Protein AF-A0A1X1ZCM0-F1 (afdb_monomer_lite)

InterPro domains:
  IPR006448 Putative phage terminase, small subunit, P27 family [PF05119] (3-91)
  IPR006448 Putative phage terminase, small subunit, P27 family [TIGR01558] (2-99)

Sequence (111 aa):
MQLDLVKAQDRATLAAYCEVWSRLVAANREIRKNGLVVRNTSVKKDGTESVWFTKNPAVAIVEQAETRLRQYANDFGLTPAGERNVSRRDDDRDPDEANPFAGPAADEDSG

Radius of gyration: 25.99 Å; chains: 1; bounding box: 54×29×93 Å

pLDDT: mean 79.34, std 18.51, range [34.47, 98.06]

Organism: NCBI:txid153971

Structure (mmCIF, N/CA/C/O backbone):
data_AF-A0A1X1ZCM0-F1
#
_entry.id   AF-A0A1X1ZCM0-F1
#
loop_
_atom_site.group_PDB
_atom_site.id
_atom_site.type_symbol
_atom_site.label_atom_id
_atom_site.label_alt_id
_atom_site.label_comp_id
_atom_site.label_asym_id
_atom_site.label_entity_id
_atom_site.label_seq_id
_atom_site.pdbx_PDB_ins_code
_atom_site.Cartn_x
_atom_site.Cartn_y
_atom_site.Cartn_z
_atom_site.occupancy
_atom_site.B_iso_or_equiv
_atom_site.auth_seq_id
_atom_site.auth_comp_id
_atom_site.auth_asym_id
_atom_site.auth_atom_id
_atom_site.pdbx_PDB_model_num
ATOM 1 N N . MET A 1 1 ? 19.168 -19.789 -19.773 1.00 34.47 1 MET A N 1
ATOM 2 C CA . MET A 1 1 ? 18.467 -18.685 -20.460 1.00 34.47 1 MET A CA 1
ATOM 3 C C . MET A 1 1 ? 18.210 -17.599 -19.430 1.00 34.47 1 MET A C 1
ATOM 5 O O . MET A 1 1 ? 17.197 -17.627 -18.745 1.00 34.47 1 MET A O 1
ATOM 9 N N . GLN A 1 2 ? 19.197 -16.733 -19.215 1.00 36.84 2 GLN A N 1
ATOM 10 C CA . GLN A 1 2 ? 19.107 -15.647 -18.248 1.00 36.84 2 GLN A CA 1
ATOM 11 C C . GLN A 1 2 ? 18.840 -14.375 -19.046 1.00 36.84 2 GLN A C 1
ATOM 13 O O . GLN A 1 2 ? 19.638 -14.014 -19.904 1.00 36.84 2 GLN A O 1
ATOM 18 N N . LEU A 1 3 ? 17.681 -13.747 -18.835 1.00 43.97 3 LEU A N 1
ATOM 19 C CA . LEU A 1 3 ? 17.449 -12.396 -19.337 1.00 43.97 3 LEU A CA 1
ATOM 20 C C . LEU A 1 3 ? 18.399 -11.456 -18.582 1.00 43.97 3 LEU A C 1
ATOM 22 O O . LEU A 1 3 ? 18.063 -10.962 -17.506 1.00 43.97 3 LEU A O 1
ATOM 26 N N . ASP A 1 4 ? 19.584 -11.228 -19.139 1.00 45.88 4 ASP A N 1
ATOM 27 C CA . ASP A 1 4 ? 20.539 -10.208 -18.682 1.00 45.88 4 ASP A CA 1
ATOM 28 C C . ASP A 1 4 ? 20.182 -8.801 -19.208 1.00 45.88 4 ASP A C 1
ATOM 30 O O . ASP A 1 4 ? 20.988 -7.881 -19.148 1.00 45.88 4 ASP A O 1
ATOM 34 N N . LEU A 1 5 ? 18.944 -8.598 -19.679 1.00 51.22 5 LEU A N 1
ATOM 35 C CA . LEU A 1 5 ? 18.435 -7.277 -20.071 1.00 51.22 5 LEU A CA 1
ATOM 36 C C . LEU A 1 5 ? 18.039 -6.412 -18.862 1.00 51.22 5 LEU A C 1
ATOM 38 O O . LEU A 1 5 ? 17.943 -5.193 -18.953 1.00 51.22 5 LEU A O 1
ATOM 42 N N . VAL A 1 6 ? 17.819 -7.044 -17.711 1.00 54.31 6 VAL A N 1
ATOM 43 C CA . VAL A 1 6 ? 17.476 -6.363 -16.465 1.00 54.31 6 VAL A CA 1
ATOM 44 C C . VAL A 1 6 ? 18.796 -6.052 -15.767 1.00 54.31 6 VAL A C 1
ATOM 46 O O . VAL A 1 6 ? 19.400 -6.958 -15.180 1.00 54.31 6 VAL A O 1
ATOM 49 N N . LYS A 1 7 ? 19.265 -4.795 -15.832 1.00 59.62 7 LYS A N 1
ATOM 50 C CA . LYS A 1 7 ? 20.421 -4.346 -15.032 1.00 59.62 7 LYS A CA 1
ATOM 51 C C . LYS A 1 7 ? 20.180 -4.789 -13.585 1.00 59.62 7 LYS A C 1
ATOM 53 O O . LYS A 1 7 ? 19.038 -4.801 -13.134 1.00 59.62 7 LYS A O 1
ATOM 58 N N . ALA A 1 8 ? 21.217 -5.167 -12.832 1.00 58.41 8 ALA A N 1
ATOM 59 C CA . ALA A 1 8 ? 21.049 -5.678 -11.457 1.00 58.41 8 ALA A CA 1
ATOM 60 C C . ALA A 1 8 ? 20.150 -4.772 -10.581 1.00 58.41 8 ALA A C 1
ATOM 62 O O . ALA A 1 8 ? 19.411 -5.248 -9.719 1.00 58.41 8 ALA A O 1
ATOM 63 N N . GLN A 1 9 ? 20.161 -3.472 -10.880 1.00 58.62 9 GLN A N 1
ATOM 64 C CA . GLN A 1 9 ? 19.333 -2.438 -10.274 1.00 58.62 9 GLN A CA 1
ATOM 65 C C . GLN A 1 9 ? 17.822 -2.599 -10.547 1.00 58.62 9 GLN A C 1
ATOM 67 O O . GLN A 1 9 ? 17.020 -2.409 -9.637 1.00 58.62 9 GLN A O 1
ATOM 72 N N . ASP A 1 10 ? 17.419 -3.045 -11.737 1.00 71.81 10 ASP A N 1
ATOM 73 C CA . ASP A 1 10 ? 16.010 -3.230 -12.110 1.00 71.81 10 ASP A CA 1
ATOM 74 C C . ASP A 1 10 ? 15.379 -4.450 -11.409 1.00 71.81 10 ASP A C 1
ATOM 76 O O . ASP A 1 10 ? 14.190 -4.442 -11.086 1.00 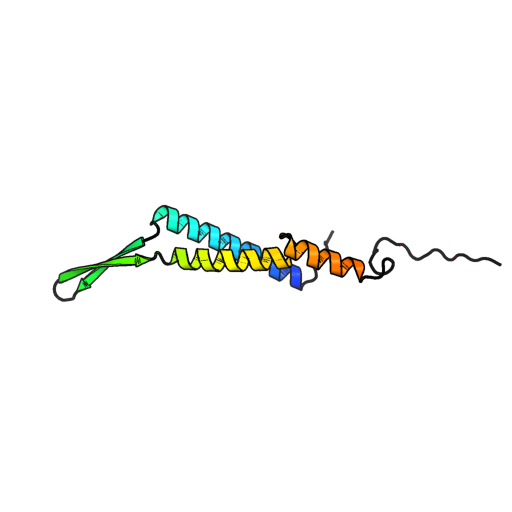71.81 10 ASP A O 1
ATOM 80 N N . ARG A 1 11 ? 16.176 -5.480 -11.071 1.00 79.94 11 ARG A N 1
ATOM 81 C CA . ARG A 1 11 ? 15.697 -6.649 -10.302 1.00 79.94 11 ARG A CA 1
ATOM 82 C C . ARG A 1 11 ? 15.296 -6.265 -8.879 1.00 79.94 11 ARG A C 1
ATOM 84 O O . ARG A 1 11 ? 14.272 -6.734 -8.382 1.00 79.94 11 ARG A O 1
ATOM 91 N N . ALA A 1 12 ? 16.089 -5.410 -8.233 1.00 85.12 12 ALA A N 1
ATOM 92 C CA . ALA A 1 12 ? 15.801 -4.919 -6.888 1.00 85.12 12 ALA A CA 1
ATOM 93 C C . ALA A 1 12 ? 14.541 -4.040 -6.871 1.00 85.12 12 ALA A C 1
ATOM 95 O O . ALA A 1 12 ? 13.683 -4.211 -6.004 1.00 85.12 12 ALA A O 1
ATOM 96 N N . THR A 1 13 ? 14.389 -3.158 -7.864 1.00 86.81 13 THR A N 1
ATOM 97 C CA . THR A 1 13 ? 13.194 -2.315 -8.017 1.00 86.81 13 THR A CA 1
ATOM 98 C C . THR A 1 13 ? 11.941 -3.155 -8.266 1.00 86.81 13 THR A C 1
ATOM 100 O O . THR A 1 13 ? 10.906 -2.906 -7.650 1.00 86.81 13 THR A O 1
ATOM 103 N N . LEU A 1 14 ? 12.029 -4.200 -9.098 1.00 87.31 14 LEU A N 1
ATOM 104 C CA . LEU A 1 14 ? 10.905 -5.106 -9.349 1.00 87.31 14 LEU A CA 1
ATOM 105 C C . LEU A 1 14 ? 10.498 -5.873 -8.084 1.00 87.31 14 LEU A C 1
ATOM 107 O O . LEU A 1 14 ? 9.313 -5.964 -7.765 1.00 87.31 14 LEU A O 1
ATOM 111 N N . ALA A 1 15 ? 11.472 -6.390 -7.333 1.00 91.62 15 ALA A N 1
ATOM 112 C CA . ALA A 1 15 ? 11.202 -7.057 -6.063 1.00 91.62 15 ALA A CA 1
ATOM 113 C C . ALA A 1 15 ? 10.527 -6.105 -5.059 1.00 91.62 15 ALA A C 1
ATOM 115 O O . ALA A 1 15 ? 9.545 -6.478 -4.414 1.00 91.62 15 ALA A O 1
ATOM 116 N N . ALA A 1 16 ? 11.000 -4.858 -4.976 1.00 92.38 16 ALA A N 1
ATOM 117 C CA . ALA A 1 16 ? 10.395 -3.833 -4.133 1.00 92.38 16 ALA A CA 1
ATOM 118 C C . ALA A 1 16 ? 8.953 -3.510 -4.557 1.00 92.38 16 ALA A C 1
ATOM 120 O O . ALA A 1 16 ? 8.076 -3.421 -3.699 1.00 92.38 16 ALA A O 1
ATOM 121 N N . TYR A 1 17 ? 8.676 -3.396 -5.859 1.00 93.25 17 TYR A N 1
ATOM 122 C CA . TYR A 1 17 ? 7.318 -3.206 -6.377 1.00 93.25 17 TYR A CA 1
ATOM 123 C C . TYR A 1 17 ? 6.372 -4.329 -5.928 1.00 93.25 17 TYR A C 1
ATOM 125 O O . TYR A 1 17 ? 5.300 -4.053 -5.383 1.00 93.25 17 TYR A O 1
ATOM 133 N N . CYS A 1 18 ? 6.790 -5.589 -6.088 1.00 95.19 18 CYS A N 1
ATOM 134 C CA . CYS A 1 18 ? 6.008 -6.754 -5.667 1.00 95.19 18 CYS A CA 1
ATOM 135 C C . CYS A 1 18 ? 5.724 -6.747 -4.157 1.00 95.19 18 CYS A C 1
ATOM 137 O O . CYS A 1 18 ? 4.607 -7.046 -3.730 1.00 95.19 18 CYS A O 1
ATOM 139 N N . GLU A 1 19 ? 6.708 -6.359 -3.346 1.00 96.31 19 GLU A N 1
ATOM 140 C CA . GLU A 1 19 ? 6.556 -6.232 -1.895 1.00 96.31 19 GLU A CA 1
ATOM 141 C C . GLU A 1 19 ? 5.562 -5.119 -1.514 1.00 96.31 19 GLU A C 1
ATOM 143 O O . GLU A 1 19 ? 4.676 -5.324 -0.679 1.00 96.31 19 GLU A O 1
ATOM 148 N N . VAL A 1 20 ? 5.634 -3.949 -2.161 1.00 97.19 20 VAL A N 1
ATOM 149 C CA . VAL A 1 20 ? 4.664 -2.864 -1.924 1.00 97.19 20 VAL A CA 1
ATOM 150 C C . VAL A 1 20 ? 3.253 -3.282 -2.346 1.00 97.19 20 VAL A C 1
ATOM 152 O O . VAL A 1 20 ? 2.294 -3.001 -1.622 1.00 97.19 20 VAL A O 1
ATOM 155 N N . TRP A 1 21 ? 3.110 -3.998 -3.463 1.00 96.56 21 TRP A N 1
ATOM 156 C CA . TRP A 1 21 ? 1.823 -4.544 -3.895 1.00 96.56 21 TRP A CA 1
ATOM 157 C C . TRP A 1 21 ? 1.238 -5.520 -2.868 1.00 96.56 21 TRP A C 1
ATOM 159 O O . TRP A 1 21 ? 0.074 -5.395 -2.480 1.00 96.56 21 TRP A O 1
ATOM 169 N N . SER A 1 22 ? 2.052 -6.454 -2.368 1.00 97.69 22 SER A N 1
ATOM 170 C CA . SER A 1 22 ? 1.649 -7.395 -1.315 1.00 97.69 22 SER A CA 1
ATOM 171 C C . SER A 1 22 ? 1.111 -6.660 -0.080 1.00 97.69 22 SER A C 1
ATOM 173 O O . SER A 1 22 ? 0.021 -6.964 0.422 1.00 97.69 22 SER A O 1
ATOM 175 N N . ARG A 1 23 ? 1.817 -5.609 0.354 1.00 97.38 23 ARG A N 1
ATOM 176 C CA . ARG A 1 23 ? 1.413 -4.764 1.484 1.00 97.38 23 ARG A CA 1
ATOM 177 C C . ARG A 1 23 ?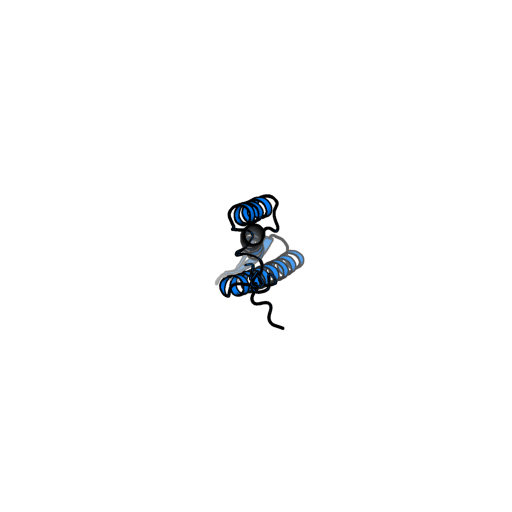 0.098 -4.030 1.234 1.00 97.38 23 ARG A C 1
ATOM 179 O O . ARG A 1 23 ? -0.748 -3.995 2.128 1.00 97.38 23 ARG A O 1
ATOM 186 N N . LEU A 1 24 ? -0.100 -3.489 0.031 1.00 97.94 24 LEU A N 1
ATOM 187 C CA . LEU A 1 24 ? -1.354 -2.843 -0.364 1.00 97.94 24 LEU A CA 1
ATOM 188 C C . LEU A 1 24 ? -2.534 -3.820 -0.265 1.00 97.94 24 LEU A C 1
ATOM 190 O O . LEU A 1 24 ? -3.588 -3.472 0.268 1.00 97.94 24 LEU A O 1
ATOM 194 N N . VAL A 1 25 ? -2.367 -5.048 -0.763 1.00 98.06 25 VAL A N 1
ATOM 195 C CA . VAL A 1 25 ? -3.413 -6.080 -0.721 1.00 98.06 25 VAL A CA 1
ATOM 196 C C . VAL A 1 25 ? -3.743 -6.461 0.723 1.00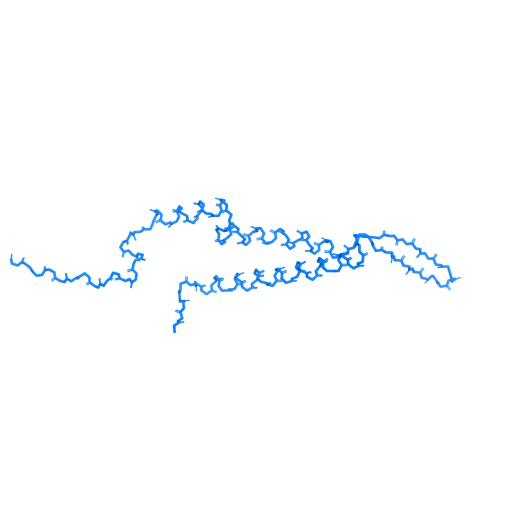 98.06 25 VAL A C 1
ATOM 198 O O . VAL A 1 25 ? -4.921 -6.548 1.076 1.00 98.06 25 VAL A O 1
ATOM 201 N N . ALA A 1 26 ? -2.730 -6.656 1.570 1.00 98.00 26 ALA A N 1
ATOM 202 C CA . ALA A 1 26 ? -2.920 -6.970 2.984 1.00 98.00 26 ALA A CA 1
ATOM 203 C C . ALA A 1 26 ? -3.650 -5.842 3.734 1.00 98.00 26 ALA A C 1
ATOM 205 O O . ALA A 1 26 ? -4.636 -6.100 4.425 1.00 98.00 26 ALA A O 1
ATOM 206 N N . ALA A 1 27 ? -3.235 -4.588 3.534 1.00 97.50 27 ALA A N 1
ATOM 207 C CA . ALA A 1 27 ? -3.868 -3.429 4.158 1.00 97.50 27 ALA A CA 1
ATOM 208 C C . ALA A 1 27 ? -5.321 -3.237 3.688 1.00 97.50 27 ALA A C 1
ATOM 210 O O . ALA A 1 27 ? -6.209 -2.974 4.496 1.00 97.50 27 ALA A O 1
ATOM 211 N N . ASN A 1 28 ? -5.607 -3.459 2.403 1.00 97.94 28 ASN A N 1
ATOM 212 C CA . ASN A 1 28 ? -6.978 -3.424 1.892 1.00 97.94 28 ASN A CA 1
ATOM 213 C C . ASN A 1 28 ? -7.863 -4.526 2.488 1.00 97.94 28 ASN A C 1
ATOM 215 O O . ASN A 1 28 ? -9.039 -4.285 2.760 1.00 97.94 28 ASN A O 1
ATOM 219 N N . ARG A 1 29 ? -7.328 -5.733 2.715 1.00 97.81 29 ARG A N 1
ATOM 220 C CA . ARG A 1 29 ? -8.064 -6.800 3.418 1.00 97.81 29 ARG A CA 1
ATOM 221 C C . ARG A 1 29 ? -8.399 -6.388 4.851 1.00 97.81 29 ARG A C 1
ATOM 223 O O . ARG A 1 29 ? -9.525 -6.610 5.286 1.00 97.81 29 ARG A O 1
ATOM 230 N N . GLU A 1 30 ? -7.464 -5.743 5.539 1.00 96.75 30 GLU A N 1
ATOM 231 C CA . GLU A 1 30 ? -7.668 -5.235 6.897 1.00 96.75 30 GLU A CA 1
ATOM 232 C C . GLU A 1 30 ? -8.750 -4.146 6.950 1.00 96.75 30 GLU A C 1
ATOM 234 O O . GLU A 1 30 ? -9.654 -4.209 7.781 1.00 96.75 30 GLU A O 1
ATOM 239 N N . ILE A 1 31 ? -8.731 -3.193 6.012 1.00 97.00 31 ILE A N 1
ATOM 240 C CA . ILE A 1 31 ? -9.771 -2.156 5.899 1.00 97.00 31 ILE A CA 1
ATOM 241 C C . ILE A 1 31 ? -11.135 -2.773 5.584 1.00 97.00 31 ILE A C 1
ATOM 243 O O . ILE A 1 31 ? -12.139 -2.363 6.157 1.00 97.00 31 ILE A O 1
ATOM 247 N N . ARG A 1 32 ? -11.201 -3.778 4.702 1.00 96.62 32 ARG A N 1
ATOM 248 C CA . ARG A 1 32 ? -12.462 -4.475 4.394 1.00 96.62 32 ARG A CA 1
ATOM 249 C C . ARG A 1 32 ? -13.027 -5.208 5.607 1.00 96.62 32 ARG A C 1
ATOM 251 O O . ARG A 1 32 ? -14.241 -5.285 5.748 1.00 96.62 32 ARG A O 1
ATOM 258 N N . LYS A 1 33 ? -12.156 -5.746 6.464 1.00 95.81 33 LYS A N 1
ATOM 259 C CA . LYS A 1 33 ? -12.545 -6.484 7.668 1.00 95.81 33 LYS A CA 1
ATOM 260 C C . LYS A 1 33 ? -12.987 -5.557 8.802 1.00 95.81 33 LYS A C 1
ATOM 262 O O . LYS A 1 33 ? -14.016 -5.808 9.417 1.00 95.81 33 LYS A O 1
ATOM 267 N N . ASN A 1 34 ? -12.210 -4.510 9.075 1.00 94.69 34 ASN A N 1
ATOM 268 C CA . ASN A 1 34 ? -12.356 -3.675 10.273 1.00 94.69 34 ASN A CA 1
ATOM 269 C C . ASN A 1 34 ? -12.924 -2.275 9.989 1.00 94.69 34 ASN A C 1
ATOM 271 O O . ASN A 1 34 ? -13.175 -1.511 10.917 1.00 94.69 34 ASN A O 1
ATOM 275 N N . GLY A 1 35 ? -13.145 -1.934 8.721 1.00 95.06 35 GLY A N 1
ATOM 276 C CA . GLY A 1 35 ? -13.615 -0.622 8.293 1.00 95.06 35 GLY A CA 1
ATOM 277 C C . GLY A 1 35 ? -12.516 0.444 8.291 1.00 95.06 35 GLY A C 1
ATOM 278 O O . GLY A 1 35 ? -11.354 0.202 8.619 1.00 95.06 35 GLY A O 1
ATOM 279 N N . LEU A 1 36 ? -12.896 1.663 7.904 1.00 95.69 36 LEU A N 1
ATOM 280 C CA . LEU A 1 36 ? -11.996 2.824 7.849 1.00 95.69 36 LEU A CA 1
ATOM 281 C C . LEU A 1 36 ? -11.711 3.437 9.228 1.00 95.69 36 LEU A C 1
ATOM 283 O O . LEU A 1 36 ? -10.759 4.202 9.381 1.00 95.69 36 LEU A O 1
ATOM 287 N N . VAL A 1 37 ? -12.533 3.111 10.225 1.00 96.44 37 VAL A N 1
ATOM 288 C CA . VAL A 1 37 ? -12.477 3.663 11.578 1.00 96.44 37 VAL A CA 1
ATOM 289 C C . VAL A 1 37 ? -12.530 2.509 12.571 1.00 96.44 37 VAL A C 1
ATOM 291 O O . VAL A 1 37 ? -13.408 1.657 12.477 1.00 96.44 37 VAL A O 1
ATOM 294 N N . VAL A 1 38 ? -11.601 2.497 13.525 1.00 94.50 38 VAL A N 1
ATOM 295 C CA . VAL A 1 38 ? -11.488 1.465 14.560 1.00 94.50 38 VAL A CA 1
ATOM 296 C C . VAL A 1 38 ? -11.929 2.045 15.898 1.00 94.50 38 VAL A C 1
ATOM 298 O O . VAL A 1 38 ? -11.574 3.172 16.253 1.00 94.50 38 VAL A O 1
ATOM 301 N N . ARG A 1 39 ? -12.715 1.263 16.640 1.00 94.12 39 ARG A N 1
ATOM 302 C CA . ARG A 1 39 ? -13.113 1.569 18.013 1.00 94.12 39 ARG A CA 1
ATOM 303 C C . ARG A 1 39 ? -12.001 1.139 18.967 1.00 94.12 39 ARG A C 1
ATOM 305 O O . ARG A 1 39 ? -11.662 -0.039 19.010 1.00 94.12 39 ARG A O 1
ATOM 312 N N . ASN A 1 40 ? -11.499 2.071 19.764 1.00 92.25 40 ASN A N 1
ATOM 313 C CA . ASN A 1 40 ? -10.573 1.797 20.855 1.00 92.25 40 ASN A CA 1
ATOM 314 C C . ASN A 1 40 ? -11.301 1.917 22.188 1.00 92.25 40 ASN A C 1
ATOM 316 O O . ASN A 1 40 ? -12.112 2.826 22.379 1.00 92.25 40 ASN A O 1
ATOM 320 N N . THR A 1 41 ? -10.965 1.024 23.109 1.00 93.00 41 THR A N 1
ATOM 321 C CA . THR A 1 41 ? -11.456 1.053 24.485 1.00 93.00 41 THR A CA 1
ATOM 322 C C . THR A 1 41 ? -10.257 0.985 25.421 1.00 93.00 41 THR A C 1
ATOM 324 O O . THR A 1 41 ? -9.366 0.161 25.224 1.00 93.00 41 THR A O 1
ATOM 327 N N . SER A 1 42 ? -10.230 1.839 26.442 1.00 90.44 42 SER A N 1
ATOM 328 C CA . SER A 1 42 ? -9.262 1.761 27.537 1.00 90.44 42 SER A CA 1
ATOM 329 C C . SER A 1 42 ? -9.985 1.762 28.871 1.00 90.44 42 SER A C 1
ATOM 331 O O . SER A 1 42 ? -10.866 2.593 29.102 1.00 90.44 42 SER A O 1
ATOM 333 N N . VAL A 1 43 ? -9.606 0.826 29.737 1.00 89.75 43 VAL A N 1
ATOM 334 C CA . VAL A 1 43 ? -10.133 0.712 31.096 1.00 89.75 43 VAL A CA 1
ATOM 335 C C . VAL A 1 43 ? -9.168 1.427 32.031 1.00 89.75 43 VAL A C 1
ATOM 337 O O . VAL A 1 43 ? -7.985 1.088 32.110 1.00 89.75 43 VAL A O 1
ATOM 340 N N . LYS A 1 44 ? -9.658 2.451 32.726 1.00 86.94 44 LYS A N 1
ATOM 341 C CA . LYS A 1 44 ? -8.876 3.180 33.726 1.00 86.94 44 LYS A CA 1
ATOM 342 C C . LYS A 1 44 ? -8.743 2.358 35.012 1.00 86.94 44 LYS A C 1
ATOM 344 O O . LYS A 1 44 ? -9.514 1.438 35.269 1.00 86.94 44 LYS A O 1
ATOM 349 N N . LYS A 1 45 ? -7.781 2.732 35.865 1.00 84.00 45 LYS A N 1
ATOM 350 C CA . LYS A 1 45 ? -7.565 2.095 37.183 1.00 84.00 45 LYS A CA 1
ATOM 351 C C . LYS A 1 45 ? -8.783 2.183 38.115 1.00 84.00 45 LYS A C 1
ATOM 353 O O . LYS A 1 45 ? -8.876 1.396 39.047 1.00 84.00 45 LYS A O 1
ATOM 358 N N . ASP A 1 46 ? -9.686 3.129 37.865 1.00 85.19 46 ASP A N 1
ATOM 359 C CA . ASP A 1 46 ? -10.940 3.333 38.598 1.00 85.19 46 ASP A CA 1
ATOM 360 C C . ASP A 1 46 ? -12.116 2.488 38.057 1.00 85.19 46 ASP A C 1
ATOM 362 O O . ASP A 1 46 ? -13.228 2.594 38.564 1.00 85.19 46 ASP A O 1
ATOM 366 N N . GLY A 1 47 ? -11.883 1.646 37.041 1.00 84.94 47 GLY A N 1
ATOM 367 C CA . GLY A 1 47 ? -12.908 0.814 36.405 1.00 84.94 47 GLY A CA 1
ATOM 368 C C . GLY A 1 47 ? -13.722 1.523 35.319 1.00 84.94 47 GLY A C 1
ATOM 369 O O . GLY A 1 47 ? -14.559 0.890 34.681 1.00 84.94 47 GLY A O 1
ATOM 370 N N . THR A 1 48 ? -13.475 2.809 35.059 1.00 87.38 48 THR A N 1
ATOM 371 C CA . THR A 1 48 ? -14.187 3.556 34.017 1.00 87.38 48 THR A CA 1
ATOM 372 C C . THR A 1 48 ? -13.651 3.198 32.632 1.00 87.38 48 THR A C 1
ATOM 374 O O . THR A 1 48 ? -12.454 3.341 32.359 1.00 87.38 48 THR A O 1
ATOM 377 N N . GLU A 1 49 ? -14.541 2.798 31.723 1.00 92.06 49 GLU A N 1
ATOM 378 C CA . GLU A 1 49 ? -14.209 2.591 30.313 1.00 92.06 49 GLU A CA 1
ATOM 379 C C . GLU A 1 49 ? -14.244 3.911 29.538 1.00 92.06 49 GLU A C 1
ATOM 381 O O . GLU A 1 49 ? -15.213 4.667 29.579 1.00 92.06 49 GLU A O 1
ATOM 386 N N . SER A 1 50 ? -13.178 4.192 28.796 1.00 89.94 50 SER A N 1
ATOM 387 C CA . SER A 1 50 ? -13.127 5.278 27.819 1.00 89.94 50 SER A CA 1
ATOM 388 C C . SER A 1 50 ? -13.116 4.685 26.419 1.00 89.94 50 SER A C 1
ATOM 390 O O . SER A 1 50 ? -12.242 3.882 26.098 1.00 89.94 50 SER A O 1
ATOM 392 N N . VAL A 1 51 ? -14.077 5.090 25.590 1.00 93.81 51 VAL A N 1
ATOM 393 C CA . VAL A 1 51 ? -14.211 4.643 24.200 1.00 93.81 51 VAL A CA 1
ATOM 394 C C . VAL A 1 51 ? -13.973 5.826 23.274 1.00 93.81 51 VAL A C 1
ATOM 396 O O . VAL A 1 51 ? -14.578 6.881 23.447 1.00 93.81 51 VAL A O 1
ATOM 399 N N . TRP A 1 52 ? -13.121 5.646 22.269 1.00 93.50 52 TRP A N 1
ATOM 400 C CA . TRP A 1 52 ? -12.918 6.627 21.206 1.00 93.50 52 TRP A CA 1
ATOM 401 C C . TRP A 1 52 ? -12.686 5.931 19.867 1.00 93.50 52 TRP A C 1
ATOM 403 O O . TRP A 1 52 ? -12.386 4.740 19.803 1.00 93.50 52 TRP A O 1
ATOM 413 N N . PHE A 1 53 ? -12.831 6.682 18.783 1.00 94.88 53 PHE A N 1
ATOM 414 C CA . PHE A 1 53 ? -12.687 6.174 17.425 1.00 94.88 53 PHE A CA 1
ATOM 415 C C . PHE A 1 53 ? -11.469 6.809 16.761 1.00 94.88 53 PHE A C 1
ATOM 417 O O . PHE A 1 53 ? -11.267 8.018 16.857 1.00 94.88 53 PHE A O 1
ATOM 424 N N . THR A 1 54 ? -10.652 6.001 16.089 1.00 95.06 54 THR A N 1
ATOM 425 C CA . THR A 1 54 ? -9.481 6.476 15.336 1.00 95.06 54 THR A CA 1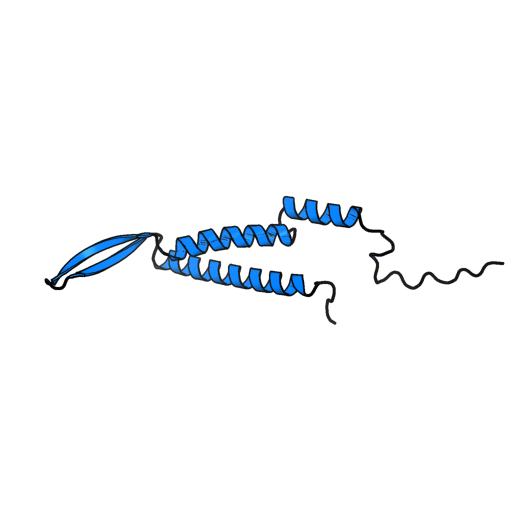
ATOM 426 C C . THR A 1 54 ? -9.511 5.963 13.906 1.00 95.06 54 THR A C 1
ATOM 428 O O . THR A 1 54 ? -10.081 4.906 13.633 1.00 95.06 54 THR A O 1
ATOM 431 N N . LYS A 1 55 ? -8.850 6.681 12.987 1.00 93.75 55 LYS A N 1
ATOM 432 C CA . LYS A 1 55 ? -8.593 6.188 11.624 1.00 93.75 55 LYS A CA 1
ATOM 433 C C . LYS A 1 55 ? -7.912 4.820 11.710 1.00 93.75 55 LYS A C 1
ATOM 435 O O . LYS A 1 55 ? -7.003 4.635 12.520 1.00 93.75 55 LYS A O 1
ATOM 440 N N . ASN A 1 56 ? -8.355 3.869 10.894 1.00 95.62 56 ASN A N 1
ATOM 441 C CA . ASN A 1 56 ? -7.707 2.570 10.803 1.00 95.62 56 ASN A CA 1
ATOM 442 C C . ASN A 1 56 ? -6.259 2.774 10.302 1.00 95.62 56 ASN A C 1
ATOM 444 O O . ASN A 1 56 ? -6.077 3.367 9.233 1.00 95.62 56 ASN A O 1
ATOM 448 N N . PRO A 1 57 ? -5.227 2.304 11.030 1.00 94.62 57 PRO A N 1
ATOM 449 C CA . PRO A 1 57 ? -3.831 2.475 10.623 1.00 94.62 57 PRO A CA 1
ATOM 450 C C . PRO A 1 57 ? -3.529 1.867 9.246 1.00 94.62 57 PRO A C 1
ATOM 452 O O . PRO A 1 57 ? -2.674 2.383 8.526 1.00 94.62 57 PRO A O 1
ATOM 455 N N . ALA A 1 58 ? -4.273 0.838 8.825 1.00 96.56 58 ALA A N 1
ATOM 456 C CA . ALA A 1 58 ? -4.153 0.255 7.491 1.00 96.56 58 ALA A CA 1
ATOM 457 C C . ALA A 1 58 ? -4.443 1.267 6.370 1.00 96.56 58 ALA A C 1
ATOM 459 O O . ALA A 1 58 ? -3.882 1.146 5.285 1.00 96.56 58 ALA A O 1
ATOM 460 N N . VAL A 1 59 ? -5.247 2.304 6.627 1.00 96.31 59 VAL A N 1
ATOM 461 C CA . VAL A 1 59 ? -5.525 3.357 5.638 1.00 96.31 59 VAL A CA 1
ATOM 462 C C . VAL A 1 59 ? -4.263 4.160 5.317 1.00 96.31 59 VAL A C 1
ATOM 464 O O . VAL A 1 59 ? -4.003 4.433 4.152 1.00 96.31 59 VAL A O 1
ATOM 467 N N . ALA A 1 60 ? -3.430 4.471 6.316 1.00 96.44 60 ALA A N 1
ATOM 468 C CA . ALA A 1 60 ? -2.159 5.158 6.072 1.00 96.44 60 ALA A CA 1
ATOM 469 C C . ALA A 1 60 ? -1.187 4.289 5.251 1.00 96.44 60 ALA A C 1
ATOM 471 O O . ALA A 1 60 ? -0.444 4.797 4.411 1.00 96.44 60 ALA A O 1
ATOM 472 N N . ILE A 1 61 ? -1.217 2.968 5.464 1.00 96.94 61 ILE A N 1
ATOM 473 C CA . ILE A 1 61 ? -0.414 2.011 4.693 1.00 96.94 61 ILE A CA 1
ATOM 474 C C . ILE A 1 61 ? -0.873 1.979 3.231 1.00 96.94 61 ILE A C 1
ATOM 476 O O . ILE A 1 61 ? -0.025 1.981 2.340 1.00 96.94 61 ILE A O 1
ATOM 480 N N . VAL A 1 62 ? -2.187 1.977 2.979 1.00 97.44 62 VAL A N 1
ATOM 481 C CA . VAL A 1 62 ? -2.749 2.054 1.621 1.00 97.44 62 VAL A CA 1
ATOM 482 C C . VAL A 1 62 ? -2.306 3.340 0.923 1.00 97.44 62 VAL A C 1
ATOM 484 O O . VAL A 1 62 ? -1.697 3.257 -0.139 1.00 97.44 62 VAL A O 1
ATOM 487 N N . GLU A 1 63 ? -2.509 4.505 1.546 1.00 96.56 63 GLU A N 1
ATOM 488 C CA . GLU A 1 63 ? -2.147 5.815 0.973 1.00 96.56 63 GLU A CA 1
ATOM 489 C C . GLU A 1 63 ? -0.651 5.889 0.591 1.00 96.56 63 GLU A C 1
ATOM 491 O O . GLU A 1 63 ? -0.278 6.358 -0.492 1.00 96.56 63 GLU A O 1
ATOM 496 N N . GLN A 1 64 ? 0.232 5.368 1.452 1.00 96.81 64 GLN A N 1
ATOM 497 C CA . GLN A 1 64 ? 1.666 5.298 1.159 1.00 96.81 64 GLN A CA 1
ATOM 498 C C . GLN A 1 64 ? 2.006 4.291 0.056 1.00 96.81 64 GLN A C 1
ATOM 500 O O . GLN A 1 64 ? 2.865 4.571 -0.786 1.00 96.81 64 GLN A O 1
ATOM 505 N N . ALA A 1 65 ? 1.374 3.116 0.061 1.00 96.94 65 ALA A N 1
ATOM 506 C CA . ALA A 1 65 ? 1.624 2.080 -0.933 1.00 96.94 65 ALA A CA 1
ATOM 507 C C . ALA A 1 65 ? 1.160 2.517 -2.330 1.00 96.94 65 ALA A C 1
ATOM 509 O O . ALA A 1 65 ? 1.905 2.338 -3.288 1.00 96.94 65 ALA A O 1
ATOM 510 N N . GLU A 1 66 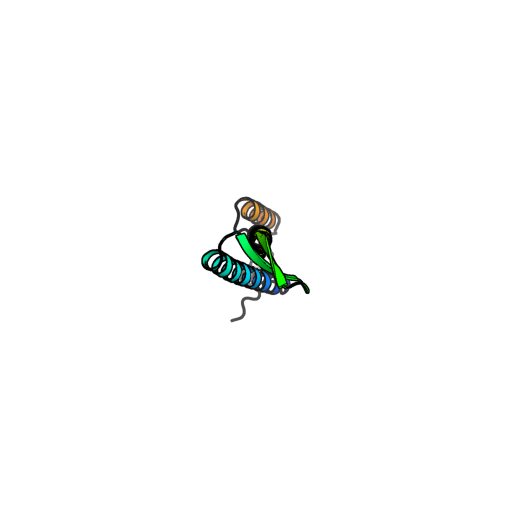? 0.001 3.165 -2.452 1.00 96.06 66 GLU A N 1
ATOM 511 C CA . GLU A 1 66 ? -0.500 3.718 -3.719 1.00 96.06 66 GLU A CA 1
ATOM 512 C C . GLU A 1 66 ? 0.457 4.757 -4.312 1.00 96.06 66 GLU A C 1
ATOM 514 O O . GLU A 1 66 ? 0.751 4.735 -5.511 1.00 96.06 66 GLU A O 1
ATOM 519 N N . THR A 1 67 ? 0.998 5.634 -3.462 1.00 96.06 67 THR A N 1
ATOM 520 C CA . THR A 1 67 ? 1.978 6.646 -3.878 1.00 96.06 67 THR A CA 1
ATOM 521 C C . THR A 1 67 ? 3.249 5.992 -4.426 1.00 96.06 67 THR A C 1
ATOM 523 O O . THR A 1 67 ? 3.719 6.358 -5.505 1.00 96.06 67 THR A O 1
ATOM 526 N N . ARG A 1 68 ? 3.784 4.984 -3.725 1.00 94.94 68 ARG A N 1
ATOM 527 C CA . ARG A 1 68 ? 4.982 4.243 -4.156 1.00 94.94 68 ARG A CA 1
ATOM 528 C C . ARG A 1 68 ? 4.750 3.407 -5.408 1.00 94.94 68 ARG A C 1
ATOM 530 O O . ARG A 1 68 ? 5.599 3.402 -6.290 1.00 94.94 68 ARG A O 1
ATOM 537 N N . LEU A 1 69 ? 3.602 2.746 -5.528 1.00 94.12 69 LEU A N 1
ATOM 538 C CA . LEU A 1 69 ? 3.262 1.980 -6.730 1.00 94.12 69 LEU A CA 1
ATOM 539 C C . LEU A 1 69 ? 3.170 2.881 -7.960 1.00 94.12 69 LEU A C 1
ATOM 541 O O . LEU A 1 69 ? 3.646 2.494 -9.021 1.00 94.12 69 LEU A O 1
ATOM 545 N N . ARG A 1 70 ? 2.635 4.101 -7.821 1.00 91.88 70 ARG A N 1
ATOM 546 C CA . ARG A 1 70 ? 2.628 5.086 -8.911 1.00 91.88 70 ARG A CA 1
ATOM 547 C C . ARG A 1 70 ? 4.041 5.514 -9.317 1.00 91.88 70 ARG A C 1
ATOM 549 O O . ARG A 1 70 ? 4.292 5.680 -10.506 1.00 91.88 70 ARG A O 1
ATOM 556 N N . GLN A 1 71 ? 4.949 5.691 -8.356 1.00 90.62 71 GLN A N 1
ATOM 557 C CA . GLN A 1 71 ? 6.354 6.012 -8.639 1.00 90.62 71 GLN A CA 1
ATOM 558 C C . GLN A 1 71 ? 7.027 4.879 -9.417 1.00 90.62 71 GLN A C 1
ATOM 560 O O . GLN A 1 71 ? 7.524 5.118 -10.511 1.00 90.62 71 GLN A O 1
ATOM 565 N N . TYR A 1 72 ? 6.917 3.641 -8.933 1.00 89.69 72 TYR A N 1
ATOM 566 C CA . TYR A 1 72 ? 7.450 2.481 -9.648 1.00 89.69 72 TYR A CA 1
ATOM 567 C C . TYR A 1 72 ? 6.817 2.295 -11.031 1.00 89.69 72 TYR A C 1
ATOM 569 O O . TYR A 1 72 ? 7.512 1.964 -11.983 1.00 89.69 72 TYR A O 1
ATOM 577 N N . ALA A 1 73 ? 5.515 2.551 -11.180 1.00 86.88 73 ALA A N 1
ATOM 578 C CA . ALA A 1 73 ? 4.858 2.502 -12.483 1.00 86.88 73 ALA A CA 1
ATOM 579 C C . ALA A 1 73 ? 5.451 3.526 -13.465 1.00 86.88 73 ALA A C 1
ATOM 581 O O . ALA A 1 73 ? 5.604 3.214 -14.642 1.00 86.88 73 ALA A O 1
ATOM 582 N N . ASN A 1 74 ? 5.822 4.722 -12.998 1.00 84.94 74 ASN A N 1
ATOM 583 C CA . ASN A 1 74 ? 6.531 5.693 -13.831 1.00 84.94 74 ASN A CA 1
ATOM 584 C C . ASN A 1 74 ? 7.940 5.206 -14.193 1.00 84.94 74 ASN A C 1
ATOM 586 O O . ASN A 1 74 ? 8.328 5.328 -15.352 1.00 84.94 74 ASN A O 1
ATOM 590 N N . ASP A 1 75 ? 8.677 4.644 -13.230 1.00 83.94 75 ASP A N 1
ATOM 591 C CA . ASP A 1 75 ? 10.042 4.142 -13.442 1.00 83.94 75 ASP A CA 1
ATOM 592 C C . ASP A 1 75 ? 10.081 2.999 -14.468 1.00 83.94 75 ASP A C 1
ATOM 594 O O . ASP A 1 75 ? 10.989 2.937 -15.293 1.00 83.94 75 ASP A O 1
ATOM 598 N N . PHE A 1 76 ? 9.063 2.133 -14.463 1.00 82.56 76 PHE A N 1
ATOM 599 C CA . PHE A 1 76 ? 8.913 1.034 -15.421 1.00 82.56 76 PHE A CA 1
ATOM 600 C C . PHE A 1 76 ? 8.262 1.431 -16.752 1.00 82.56 76 PHE A C 1
ATOM 602 O O . PHE A 1 76 ? 8.078 0.573 -17.610 1.00 82.56 76 PHE A O 1
ATOM 609 N N . GLY A 1 77 ? 7.867 2.693 -16.941 1.00 81.88 77 GLY A N 1
ATOM 610 C CA . GLY A 1 77 ? 7.183 3.106 -18.169 1.00 81.88 77 GLY A CA 1
ATOM 611 C C . GLY A 1 77 ? 5.731 2.625 -18.285 1.00 81.88 77 GLY A C 1
ATOM 612 O O . GLY A 1 77 ? 5.139 2.723 -19.351 1.00 81.88 77 GLY A O 1
ATOM 613 N N . LEU A 1 78 ? 5.121 2.147 -17.196 1.00 80.44 78 LEU A N 1
ATOM 614 C CA . LEU A 1 78 ? 3.728 1.676 -17.147 1.00 80.44 78 LEU A CA 1
ATOM 615 C C . LEU A 1 78 ? 2.705 2.823 -17.071 1.00 80.44 78 LEU A C 1
ATOM 617 O O . LEU A 1 78 ? 1.515 2.595 -16.849 1.00 80.44 78 LEU A O 1
ATOM 621 N N . THR A 1 79 ? 3.158 4.067 -17.212 1.00 81.62 79 THR A N 1
ATOM 622 C CA . THR A 1 79 ? 2.308 5.255 -17.285 1.00 81.62 79 THR A CA 1
ATOM 623 C C . THR A 1 79 ? 2.619 6.038 -18.556 1.00 81.62 79 THR A C 1
ATOM 625 O O . THR A 1 79 ? 3.759 6.007 -19.012 1.00 81.62 79 THR A O 1
ATOM 628 N N . PRO A 1 80 ? 1.673 6.834 -19.089 1.00 77.81 80 PRO A N 1
ATOM 629 C CA . PRO A 1 80 ? 1.929 7.655 -20.278 1.00 77.81 80 PRO A CA 1
ATOM 630 C C . PRO A 1 80 ? 3.119 8.618 -20.126 1.00 77.81 80 PRO A C 1
ATOM 632 O O . PRO A 1 80 ? 3.784 8.966 -21.097 1.00 77.81 80 PRO A O 1
ATOM 635 N N . ALA A 1 81 ? 3.392 9.077 -18.899 1.00 72.38 81 ALA A N 1
ATOM 636 C CA . ALA A 1 81 ? 4.553 9.913 -18.605 1.00 72.38 81 ALA A CA 1
ATOM 637 C C . ALA A 1 81 ? 5.858 9.099 -18.595 1.00 72.38 81 ALA A C 1
ATOM 639 O O . ALA A 1 81 ? 6.882 9.579 -19.077 1.00 72.38 81 ALA A O 1
ATOM 640 N N . GLY A 1 82 ? 5.817 7.874 -18.065 1.00 70.44 82 GLY A N 1
ATOM 641 C CA . GLY A 1 82 ? 6.939 6.943 -18.098 1.00 70.44 82 GLY A CA 1
ATOM 642 C C . GLY A 1 82 ? 7.262 6.474 -19.519 1.00 70.44 82 GLY A C 1
ATOM 643 O O . GLY A 1 82 ? 8.426 6.497 -19.901 1.00 70.44 82 GLY A O 1
ATOM 644 N N . GLU A 1 83 ? 6.247 6.147 -20.322 1.00 71.25 83 GLU A N 1
ATOM 645 C CA . GLU A 1 83 ? 6.388 5.744 -21.728 1.00 71.25 83 GLU A CA 1
ATOM 646 C C . GLU A 1 83 ? 7.178 6.792 -22.524 1.00 71.25 83 GLU A C 1
ATOM 648 O O . GLU A 1 83 ? 8.209 6.475 -23.109 1.00 71.25 83 GLU A O 1
ATOM 653 N N . ARG A 1 84 ? 6.798 8.075 -22.421 1.00 69.12 84 ARG A N 1
ATOM 654 C CA . ARG A 1 84 ? 7.526 9.192 -23.056 1.00 69.12 84 ARG A CA 1
ATOM 655 C C . ARG A 1 84 ? 8.995 9.291 -22.633 1.00 69.12 84 ARG A C 1
ATOM 657 O O . ARG A 1 84 ? 9.841 9.648 -23.449 1.00 69.12 84 ARG A O 1
ATOM 664 N N . ASN A 1 85 ? 9.301 9.013 -21.365 1.00 65.75 85 ASN A N 1
ATOM 665 C CA . ASN A 1 85 ? 10.672 9.061 -20.848 1.00 65.75 85 ASN A CA 1
ATOM 666 C C . ASN A 1 85 ? 11.522 7.878 -21.326 1.00 65.75 85 ASN A C 1
ATOM 668 O O . ASN A 1 85 ? 12.735 8.027 -21.466 1.00 65.75 85 ASN A O 1
ATOM 672 N N . VAL A 1 86 ? 10.904 6.716 -21.554 1.00 67.44 86 VAL A N 1
ATOM 673 C CA . VAL A 1 86 ? 11.572 5.546 -22.131 1.00 67.44 86 VAL A CA 1
ATOM 674 C C . VAL A 1 86 ? 11.828 5.781 -23.617 1.00 67.44 86 VAL A C 1
ATOM 676 O O . VAL A 1 86 ? 12.980 5.707 -24.027 1.00 67.44 86 VAL A O 1
ATOM 679 N N . SER A 1 87 ? 10.814 6.190 -24.388 1.00 65.12 87 SER A N 1
ATOM 680 C CA . SER A 1 87 ? 10.955 6.449 -25.830 1.00 65.12 87 SER A CA 1
ATOM 681 C C . SER A 1 87 ? 12.035 7.486 -26.141 1.00 65.12 87 SER A C 1
ATOM 683 O O . SER A 1 87 ? 12.847 7.287 -27.036 1.00 65.12 87 SER A O 1
ATOM 685 N N . ARG A 1 88 ? 12.122 8.564 -25.350 1.00 61.84 88 ARG A N 1
ATOM 686 C CA . ARG A 1 88 ? 13.162 9.590 -25.523 1.00 61.84 88 ARG A CA 1
ATOM 687 C C . ARG A 1 88 ? 14.588 9.052 -25.324 1.00 61.84 88 ARG A C 1
ATOM 689 O O . ARG A 1 88 ? 15.514 9.566 -25.931 1.00 61.84 88 ARG A O 1
ATOM 696 N N . ARG A 1 89 ? 14.782 8.044 -24.467 1.00 59.97 89 ARG A N 1
ATOM 697 C CA . ARG A 1 89 ? 16.100 7.417 -24.242 1.00 59.97 89 ARG A CA 1
ATOM 698 C C . ARG A 1 89 ? 16.498 6.432 -25.340 1.00 59.97 89 ARG A C 1
ATOM 700 O O . ARG A 1 89 ? 17.666 6.042 -25.373 1.00 59.97 89 ARG A O 1
ATOM 707 N N . ASP A 1 90 ? 15.547 5.990 -26.155 1.00 59.31 90 ASP A N 1
ATOM 708 C CA . ASP A 1 90 ? 15.820 5.124 -27.301 1.00 59.31 90 ASP A CA 1
ATOM 709 C C . ASP A 1 90 ? 16.171 5.952 -28.545 1.00 59.31 90 ASP A C 1
ATOM 711 O O . ASP A 1 90 ? 17.084 5.564 -29.262 1.00 59.31 90 ASP A O 1
ATOM 715 N N . ASP A 1 91 ? 15.562 7.132 -28.734 1.00 59.66 91 ASP A N 1
ATOM 716 C CA . ASP A 1 91 ? 15.926 8.070 -29.818 1.00 59.66 91 ASP A CA 1
ATOM 717 C C . ASP A 1 91 ? 17.369 8.607 -29.710 1.00 59.66 91 ASP A C 1
ATOM 719 O O . ASP A 1 91 ? 17.994 8.916 -30.721 1.00 59.66 91 ASP A O 1
ATOM 723 N N . ASP A 1 92 ? 17.914 8.710 -28.493 1.00 59.16 92 ASP A N 1
ATOM 724 C CA . ASP A 1 92 ? 19.276 9.206 -28.238 1.00 59.16 92 ASP A CA 1
ATOM 725 C C . ASP A 1 92 ? 20.353 8.091 -28.289 1.00 59.16 92 ASP A C 1
ATOM 727 O O . ASP A 1 92 ? 21.522 8.352 -27.988 1.00 59.16 92 ASP A O 1
ATOM 731 N N . ARG A 1 93 ? 19.990 6.838 -28.608 1.00 57.88 93 ARG A N 1
ATOM 732 C CA . ARG A 1 93 ? 20.915 5.690 -28.620 1.00 57.88 93 ARG A CA 1
ATOM 733 C C . ARG A 1 93 ? 21.296 5.316 -30.051 1.00 57.88 93 ARG A C 1
ATOM 735 O O . ARG A 1 93 ? 20.420 5.169 -30.896 1.00 57.88 93 ARG A O 1
ATOM 742 N N . ASP A 1 94 ? 22.593 5.141 -30.304 1.00 58.62 94 ASP A N 1
ATOM 743 C CA . ASP A 1 94 ? 23.099 4.741 -31.620 1.00 58.62 94 ASP A CA 1
ATOM 744 C C . ASP A 1 94 ? 22.468 3.389 -32.034 1.00 58.62 94 ASP A C 1
ATOM 746 O O . ASP A 1 94 ? 22.571 2.415 -31.270 1.00 58.62 94 ASP A O 1
ATOM 750 N N . PRO A 1 95 ? 21.759 3.311 -33.180 1.00 57.19 95 PRO A N 1
ATOM 751 C CA . PRO A 1 95 ? 21.051 2.104 -33.615 1.00 57.19 95 PRO A CA 1
ATOM 752 C C . PRO A 1 95 ? 21.967 0.883 -33.771 1.00 57.19 95 PRO A C 1
ATOM 754 O O . PRO A 1 95 ? 21.493 -0.247 -33.616 1.00 57.19 95 PRO A O 1
ATOM 757 N N . ASP A 1 96 ? 23.265 1.098 -33.998 1.00 59.06 96 ASP A N 1
ATOM 758 C CA . ASP A 1 96 ? 24.248 0.028 -34.175 1.00 59.06 96 ASP A CA 1
ATOM 759 C C . ASP A 1 96 ? 24.826 -0.485 -32.838 1.00 59.06 96 ASP A C 1
ATOM 761 O O . ASP A 1 96 ? 25.294 -1.620 -32.753 1.00 59.06 96 ASP A O 1
ATOM 765 N N . GLU A 1 97 ? 24.721 0.289 -31.751 1.00 60.62 97 GLU A N 1
ATOM 766 C CA . GLU A 1 97 ? 25.202 -0.094 -30.410 1.00 60.62 97 GLU A CA 1
ATOM 767 C C . GLU A 1 97 ? 24.143 -0.887 -29.611 1.00 60.62 97 GLU A C 1
ATOM 769 O O . GLU A 1 97 ? 24.447 -1.594 -28.647 1.00 60.62 97 GLU A O 1
ATOM 774 N N . ALA A 1 98 ? 22.872 -0.801 -30.019 1.00 63.75 98 ALA A N 1
ATOM 775 C CA . ALA A 1 98 ? 21.733 -1.383 -29.309 1.00 63.75 98 ALA A CA 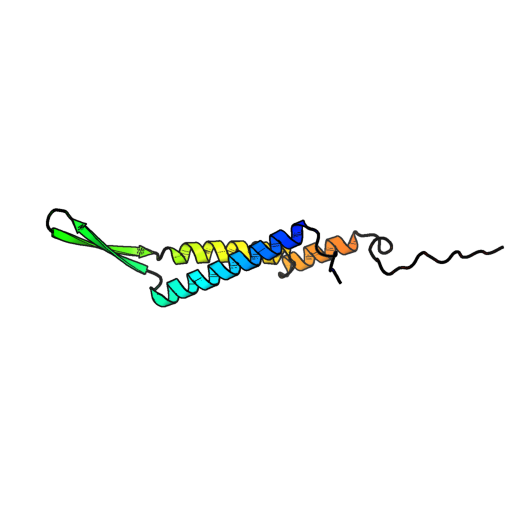1
ATOM 776 C C . ALA A 1 98 ? 21.326 -2.794 -29.775 1.00 63.75 98 ALA A C 1
ATOM 778 O O . ALA A 1 98 ? 20.441 -3.392 -29.156 1.00 63.75 98 ALA A O 1
ATOM 779 N N . ASN A 1 99 ? 21.932 -3.339 -30.838 1.00 68.31 99 ASN A N 1
ATOM 780 C CA . ASN A 1 99 ? 21.518 -4.620 -31.414 1.00 68.31 99 ASN A CA 1
ATOM 781 C C . ASN A 1 99 ? 22.483 -5.776 -31.066 1.00 68.31 99 ASN A C 1
ATOM 783 O O . ASN A 1 99 ? 23.416 -6.049 -31.817 1.00 68.31 99 ASN A O 1
ATOM 787 N N . PRO A 1 100 ? 22.229 -6.548 -29.990 1.00 60.81 100 PRO A N 1
ATOM 788 C CA . PRO A 1 100 ? 23.047 -7.706 -29.613 1.00 60.81 100 PRO A CA 1
ATOM 789 C C . PRO A 1 100 ? 22.912 -8.907 -30.571 1.00 60.81 100 PRO A C 1
ATOM 791 O O . PRO A 1 100 ? 23.510 -9.954 -30.327 1.00 60.81 100 PRO A O 1
ATOM 794 N N . PHE A 1 101 ? 22.110 -8.778 -31.634 1.00 62.06 101 PHE A N 1
ATOM 795 C CA . PHE A 1 101 ? 21.942 -9.765 -32.704 1.00 62.06 101 PHE A CA 1
ATOM 796 C C . PHE A 1 101 ? 22.501 -9.288 -34.047 1.00 62.06 101 PHE A C 1
ATOM 798 O O . PHE A 1 101 ? 22.465 -10.051 -35.015 1.00 62.06 101 PHE A O 1
ATOM 805 N N . ALA A 1 102 ? 23.018 -8.057 -34.126 1.00 66.12 102 ALA A N 1
ATOM 806 C CA . ALA A 1 102 ? 23.849 -7.653 -35.245 1.00 66.12 102 ALA A CA 1
ATOM 807 C C . ALA A 1 102 ? 25.155 -8.443 -35.114 1.00 66.12 102 ALA A C 1
ATOM 809 O O . ALA A 1 102 ? 25.993 -8.163 -34.259 1.00 66.12 102 ALA A O 1
ATOM 810 N N . GLY A 1 103 ? 25.275 -9.527 -35.885 1.00 56.38 103 GLY A N 1
ATOM 811 C CA . GLY A 1 103 ? 26.523 -10.278 -35.982 1.00 56.38 103 GLY A CA 1
ATOM 812 C C . GLY A 1 103 ? 27.680 -9.361 -36.397 1.00 56.38 103 GLY A C 1
ATOM 813 O O . GLY A 1 103 ? 27.426 -8.259 -36.890 1.00 56.38 103 GLY A O 1
ATOM 814 N N . PRO A 1 104 ? 28.944 -9.791 -36.209 1.00 49.53 104 PRO A N 1
ATOM 815 C CA . PRO A 1 104 ? 30.089 -9.009 -36.659 1.00 49.53 104 PRO A CA 1
ATOM 816 C C . PRO A 1 104 ? 29.871 -8.689 -38.135 1.00 49.53 104 PRO A C 1
ATOM 818 O O . PRO A 1 104 ? 29.631 -9.609 -38.920 1.00 49.53 104 PRO A O 1
ATOM 821 N N . ALA A 1 105 ? 29.853 -7.394 -38.466 1.00 54.34 105 ALA A N 1
ATOM 822 C CA . ALA A 1 105 ? 29.741 -6.926 -39.837 1.00 54.34 105 ALA A CA 1
ATOM 823 C C . ALA A 1 105 ? 30.756 -7.719 -40.658 1.00 54.34 105 ALA A C 1
ATOM 825 O O . ALA A 1 105 ? 31.954 -7.658 -40.383 1.00 54.34 105 ALA A O 1
ATOM 826 N N . ALA A 1 106 ? 30.244 -8.570 -41.547 1.00 45.12 106 ALA A N 1
ATOM 827 C CA . ALA A 1 106 ? 31.067 -9.434 -42.361 1.00 45.12 106 ALA A CA 1
ATOM 828 C C . ALA A 1 106 ? 32.049 -8.551 -43.128 1.00 45.12 106 ALA A C 1
ATOM 830 O O . ALA A 1 106 ? 31.643 -7.569 -43.749 1.00 45.12 106 ALA A O 1
ATOM 831 N N . ASP A 1 107 ? 33.325 -8.905 -43.029 1.00 52.06 107 ASP A N 1
ATOM 832 C CA . ASP A 1 107 ? 34.411 -8.344 -43.810 1.00 52.06 107 ASP A CA 1
ATOM 833 C C . ASP A 1 107 ? 34.015 -8.306 -45.299 1.00 52.06 107 ASP A C 1
ATOM 835 O O . ASP A 1 107 ? 33.976 -9.340 -45.968 1.00 52.06 107 ASP A O 1
ATOM 839 N N . GLU A 1 108 ? 33.711 -7.121 -45.836 1.00 45.06 108 GLU A N 1
ATOM 840 C CA . GLU A 1 108 ? 33.732 -6.888 -47.281 1.00 45.06 108 GLU A CA 1
ATOM 841 C C . GLU A 1 108 ? 35.173 -6.557 -47.681 1.00 45.06 108 GLU A C 1
ATOM 843 O O . GLU A 1 108 ? 35.605 -5.407 -47.751 1.00 45.06 108 GLU A O 1
ATOM 848 N N . ASP A 1 109 ? 35.924 -7.633 -47.912 1.00 45.94 109 ASP A N 1
ATOM 849 C CA . ASP A 1 109 ? 37.043 -7.666 -48.846 1.00 45.94 109 ASP A CA 1
ATOM 850 C C . ASP A 1 109 ? 36.555 -7.190 -50.224 1.00 45.94 109 ASP A C 1
ATOM 852 O O . ASP A 1 109 ? 35.631 -7.765 -50.806 1.00 45.94 109 ASP A O 1
ATOM 856 N N . SER A 1 110 ? 37.144 -6.114 -50.743 1.00 41.44 110 SER A N 1
ATOM 857 C CA . SER A 1 110 ? 37.013 -5.703 -52.143 1.00 41.44 110 SER A CA 1
ATOM 858 C C . SER A 1 110 ? 38.195 -4.822 -52.552 1.00 41.44 110 SER A C 1
ATOM 860 O O . SER A 1 110 ? 38.162 -3.609 -52.367 1.00 41.44 110 SER A O 1
ATOM 862 N N . GLY A 1 111 ? 39.222 -5.491 -53.090 1.00 40.09 111 GLY A N 1
ATOM 863 C CA . GLY A 1 111 ? 39.932 -5.149 -54.340 1.00 40.09 111 GLY A CA 1
ATOM 864 C C . GLY A 1 111 ? 40.545 -3.765 -54.499 1.00 40.09 111 GLY A C 1
ATOM 865 O O . GLY A 1 111 ? 39.794 -2.826 -54.837 1.00 40.09 111 GLY A O 1
#

Secondary structure (DSSP, 8-state):
---TTS-HHHHHHHHHHHHHHHHHHHHHHHHHHH-SEEEEEEE-TTS-EEEEEEE-HHHHHHHHHHHHHHHHHHHTT-SHHHHHHHHHHHHTS-TTTS-TT----------

Foldseek 3Di:
DDPPVQPPVNVVLVVVLVVLVVLLVVLVVVCVVQNQKHWDWDQDPVRDIDIDIDGDVSVVSNVVSVVSNVVSCLCVLVDPNSVVVVVVVVVPDDPVVPDPPPPDPPDPDDD